Protein AF-A0A5C4TJR4-F1 (afdb_monomer)

Radius of gyration: 16.19 Å; Cα contacts (8 Å, |Δi|>4): 76; chains: 1; bounding box: 40×25×44 Å

Solvent-accessible surface area (backbone atoms only — not comparable to full-atom values): 6318 Å² total; per-residue (Å²): 118,83,61,56,63,55,31,52,53,47,21,70,76,40,45,86,40,43,66,38,39,52,50,33,51,51,55,48,50,57,47,54,50,51,52,47,53,52,53,49,54,51,42,55,49,30,60,73,74,63,41,63,64,65,31,50,54,56,66,65,32,66,67,59,50,40,68,74,32,72,64,40,59,51,49,52,52,52,41,54,55,39,19,75,78,43,20,56,44,41,61,52,50,50,52,51,49,49,52,52,47,61,72,68,49,54,95,57,74,86,57,88,72,133

Sequence (114 aa):
MSLIPVAAAWVGRYITYPGPEIFYLLVFIAWSLAYFYLSYAIVNQLKQDGDLKAYQKITGMFIYRFIRSYWFILSVIVTLIGIYIYPPIGLALGLIELIVNGIKTNADSDNLQK

Organism: Fructilactobacillus sanfranciscensis (NCBI:txid1625)

Mean predicted aligned error: 5.97 Å

Structure (mmCIF, N/CA/C/O backbone):
data_AF-A0A5C4TJR4-F1
#
_entry.id   AF-A0A5C4TJR4-F1
#
loop_
_atom_site.group_PDB
_atom_site.id
_atom_site.type_symbol
_atom_site.label_atom_id
_atom_site.label_alt_id
_atom_site.label_comp_id
_atom_site.label_asym_id
_atom_site.label_entity_id
_atom_site.label_seq_id
_atom_site.pdbx_PDB_ins_code
_atom_site.Cartn_x
_atom_site.Cartn_y
_atom_site.Cartn_z
_atom_site.occupancy
_atom_site.B_iso_or_equiv
_atom_site.auth_seq_id
_atom_site.auth_comp_id
_atom_site.auth_asym_id
_atom_site.auth_atom_id
_atom_site.pdbx_PDB_model_num
ATOM 1 N N . MET A 1 1 ? -1.002 -11.875 3.084 1.00 62.88 1 MET A N 1
ATOM 2 C CA . MET A 1 1 ? 0.385 -11.737 3.581 1.00 62.88 1 MET A CA 1
ATOM 3 C C . MET A 1 1 ? 1.402 -12.553 2.783 1.00 62.88 1 MET A C 1
ATOM 5 O O . MET A 1 1 ? 2.477 -12.032 2.537 1.00 62.88 1 MET A O 1
ATOM 9 N N . SER A 1 2 ? 1.100 -13.776 2.324 1.00 81.19 2 SER A N 1
ATOM 10 C CA . SER A 1 2 ? 2.075 -14.651 1.634 1.00 81.19 2 SER A CA 1
ATOM 11 C C . SER A 1 2 ? 2.635 -14.126 0.300 1.00 81.19 2 SER A C 1
ATOM 13 O O . SER A 1 2 ? 3.732 -14.514 -0.081 1.00 81.19 2 SER A O 1
ATOM 15 N N . LEU A 1 3 ? 1.917 -13.242 -0.405 1.00 86.25 3 LEU A N 1
ATOM 16 C CA . LEU A 1 3 ? 2.348 -12.692 -1.701 1.00 86.25 3 LEU 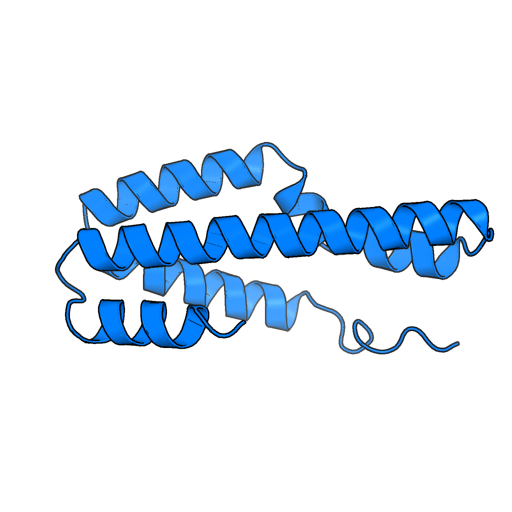A CA 1
ATOM 17 C C . LEU A 1 3 ? 3.304 -11.495 -1.592 1.00 86.25 3 LEU A C 1
ATOM 19 O O . LEU A 1 3 ? 4.022 -11.211 -2.547 1.00 86.25 3 LEU A O 1
ATOM 23 N N . ILE A 1 4 ? 3.348 -10.814 -0.442 1.00 85.06 4 ILE A N 1
ATOM 24 C CA . ILE A 1 4 ? 4.202 -9.630 -0.249 1.00 85.06 4 ILE A CA 1
ATOM 25 C C . ILE A 1 4 ? 5.695 -10.000 -0.359 1.00 85.06 4 ILE A C 1
ATOM 27 O O . ILE A 1 4 ? 6.395 -9.341 -1.127 1.00 85.06 4 ILE A O 1
ATOM 31 N N . PRO A 1 5 ? 6.198 -11.075 0.292 1.00 88.00 5 PRO A N 1
ATOM 32 C CA . PRO A 1 5 ? 7.596 -11.489 0.147 1.00 88.00 5 PRO A CA 1
ATOM 33 C C . PRO A 1 5 ? 7.968 -11.890 -1.284 1.00 88.00 5 PRO A C 1
ATOM 35 O O . PRO A 1 5 ? 9.067 -11.590 -1.738 1.00 88.00 5 PRO A O 1
ATOM 38 N N . VAL A 1 6 ? 7.049 -12.538 -2.009 1.00 90.69 6 VAL A N 1
ATOM 39 C CA . VAL A 1 6 ? 7.266 -12.949 -3.406 1.00 90.69 6 VAL A CA 1
ATOM 40 C C . VAL A 1 6 ? 7.402 -11.724 -4.307 1.00 90.69 6 VAL A C 1
ATOM 42 O O . VAL A 1 6 ? 8.346 -11.637 -5.090 1.00 90.69 6 VAL A O 1
ATOM 45 N N . ALA A 1 7 ? 6.494 -10.756 -4.166 1.00 90.44 7 ALA A N 1
ATOM 46 C CA . ALA A 1 7 ? 6.545 -9.514 -4.924 1.00 90.44 7 ALA A CA 1
ATOM 47 C C . ALA A 1 7 ? 7.813 -8.707 -4.599 1.00 90.44 7 ALA A C 1
ATOM 49 O O . ALA A 1 7 ? 8.516 -8.286 -5.512 1.00 90.44 7 ALA A O 1
ATOM 50 N N . ALA A 1 8 ? 8.161 -8.565 -3.316 1.00 88.50 8 ALA A N 1
ATOM 51 C CA . ALA A 1 8 ? 9.365 -7.852 -2.88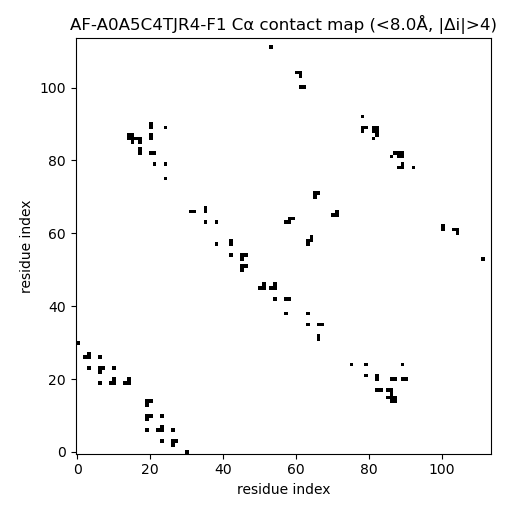8 1.00 88.50 8 ALA A CA 1
ATOM 52 C C . ALA A 1 8 ? 10.654 -8.502 -3.423 1.00 88.50 8 ALA A C 1
ATOM 54 O O . ALA A 1 8 ? 11.532 -7.807 -3.937 1.00 88.50 8 ALA A O 1
ATOM 55 N N . ALA A 1 9 ? 10.756 -9.835 -3.365 1.00 91.06 9 ALA A N 1
ATOM 56 C CA . ALA A 1 9 ? 11.893 -10.566 -3.920 1.00 91.06 9 ALA A CA 1
ATOM 57 C C . ALA A 1 9 ? 11.999 -10.391 -5.442 1.00 91.06 9 ALA A C 1
ATOM 59 O O . ALA A 1 9 ? 13.102 -10.263 -5.981 1.00 91.06 9 ALA A O 1
ATOM 60 N N . TRP A 1 10 ? 10.860 -10.356 -6.139 1.00 93.12 10 TRP A N 1
ATOM 61 C CA . TRP A 1 10 ? 10.840 -10.157 -7.582 1.00 93.12 10 TRP A CA 1
ATOM 62 C C . TRP A 1 10 ? 11.318 -8.754 -7.974 1.00 93.12 10 TRP A C 1
ATOM 64 O O . TRP A 1 10 ? 12.168 -8.641 -8.861 1.00 93.12 10 TRP A O 1
ATOM 74 N N . VAL A 1 11 ? 10.864 -7.706 -7.274 1.00 92.81 11 VAL A N 1
ATOM 75 C CA . VAL A 1 11 ? 11.368 -6.340 -7.500 1.00 92.81 11 VAL A CA 1
ATOM 76 C C . VAL A 1 11 ? 12.855 -6.240 -7.182 1.00 92.81 11 VAL A C 1
ATOM 78 O O . VAL A 1 11 ? 13.615 -5.727 -7.998 1.00 92.81 11 VAL A O 1
ATOM 81 N N . GLY A 1 12 ? 13.301 -6.7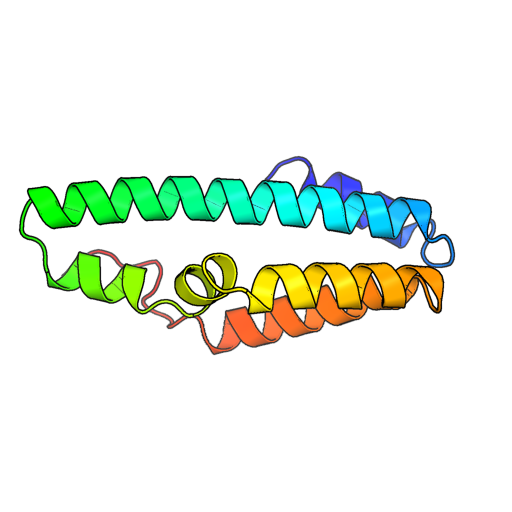90 -6.049 1.00 88.88 12 GLY A N 1
ATOM 82 C CA . GLY A 1 12 ? 14.712 -6.747 -5.656 1.00 88.88 12 GLY A CA 1
ATOM 83 C C . GLY A 1 12 ? 15.651 -7.376 -6.691 1.00 88.88 12 GLY A C 1
ATOM 84 O O . GLY A 1 12 ? 16.766 -6.896 -6.887 1.00 88.88 12 GLY A O 1
ATOM 85 N N . ARG A 1 13 ? 15.192 -8.412 -7.407 1.00 92.00 13 ARG A N 1
ATOM 86 C CA . ARG A 1 13 ? 15.963 -9.057 -8.482 1.00 92.00 13 ARG A CA 1
ATOM 87 C C . ARG A 1 13 ? 15.999 -8.244 -9.783 1.00 92.00 13 ARG A C 1
ATOM 89 O O . ARG A 1 13 ? 16.954 -8.377 -10.543 1.00 92.00 13 ARG A O 1
ATOM 96 N N . TYR A 1 14 ? 14.980 -7.430 -10.051 1.00 92.62 14 TYR A N 1
ATOM 97 C CA . TYR A 1 14 ? 14.793 -6.719 -11.321 1.00 92.62 14 TYR A CA 1
ATOM 98 C C . TYR A 1 14 ? 14.414 -5.248 -11.098 1.00 92.62 14 TYR A C 1
ATOM 100 O O . TYR A 1 14 ? 13.462 -4.743 -11.688 1.00 92.62 14 TYR A O 1
ATOM 108 N N . ILE A 1 15 ? 15.183 -4.554 -10.259 1.00 88.06 15 ILE A N 1
ATOM 109 C CA . ILE A 1 15 ? 14.853 -3.212 -9.753 1.00 88.06 15 ILE A CA 1
ATOM 110 C C . ILE A 1 15 ? 14.764 -2.129 -10.841 1.00 88.06 15 ILE A C 1
ATOM 112 O O . ILE A 1 15 ? 14.115 -1.107 -10.661 1.00 88.06 15 ILE A O 1
ATOM 116 N N . THR A 1 16 ? 15.416 -2.341 -11.985 1.00 90.00 16 THR A N 1
ATOM 117 C CA . THR A 1 16 ? 15.410 -1.411 -13.124 1.00 90.00 16 THR A CA 1
ATOM 118 C C . THR A 1 16 ? 14.267 -1.663 -14.105 1.00 90.00 16 THR A C 1
ATOM 120 O O . THR A 1 16 ? 14.139 -0.925 -15.080 1.00 90.00 16 THR A O 1
ATOM 123 N N . TYR A 1 17 ? 13.442 -2.689 -13.880 1.00 92.12 17 TYR A N 1
ATOM 124 C CA . TYR A 1 17 ? 12.315 -3.019 -14.745 1.00 92.12 17 TYR A CA 1
ATOM 125 C C . TYR A 1 17 ? 10.997 -2.581 -14.094 1.00 92.12 17 TYR A C 1
ATOM 127 O O . TYR A 1 17 ? 10.762 -2.883 -12.925 1.00 92.12 17 TYR A O 1
ATOM 135 N N . PRO A 1 18 ? 10.086 -1.939 -14.844 1.00 91.62 18 PRO A N 1
ATOM 136 C CA . PRO A 1 18 ? 8.817 -1.469 -14.290 1.00 91.62 18 PRO A CA 1
ATOM 137 C C . PRO A 1 18 ? 7.834 -2.611 -13.992 1.00 91.62 18 PRO A C 1
ATOM 139 O O . PRO A 1 18 ? 7.001 -2.487 -13.105 1.00 91.62 18 PRO A O 1
ATOM 142 N N . GLY A 1 19 ? 7.914 -3.740 -14.705 1.00 92.62 19 GLY A N 1
ATOM 143 C CA . GLY A 1 19 ? 6.980 -4.864 -14.539 1.00 92.62 19 GLY A CA 1
ATOM 144 C C . GLY A 1 19 ? 6.895 -5.407 -13.100 1.00 92.62 19 GLY A C 1
ATOM 145 O O . GLY A 1 19 ? 5.797 -5.454 -12.545 1.00 92.62 19 GLY A O 1
ATOM 146 N N . PRO A 1 20 ? 8.026 -5.783 -12.475 1.00 93.62 20 PRO A N 1
ATOM 147 C CA . PRO A 1 20 ? 8.067 -6.205 -11.075 1.00 93.62 20 PRO A CA 1
ATOM 148 C C . PRO A 1 20 ? 7.494 -5.163 -10.104 1.00 93.62 20 PRO A C 1
ATOM 150 O O . PRO A 1 20 ? 6.727 -5.515 -9.211 1.00 93.62 20 PRO A O 1
ATOM 153 N N . GLU A 1 21 ? 7.837 -3.885 -10.285 1.00 93.00 21 GLU A N 1
ATOM 154 C CA . GLU A 1 21 ? 7.353 -2.764 -9.462 1.00 93.00 21 GLU A CA 1
ATOM 155 C C . GLU A 1 21 ? 5.829 -2.596 -9.570 1.00 93.00 21 GLU A C 1
ATOM 157 O O . GLU A 1 21 ? 5.133 -2.478 -8.561 1.00 93.00 21 GLU A O 1
ATOM 162 N N . ILE A 1 22 ? 5.284 -2.669 -10.789 1.00 94.00 22 ILE A N 1
ATOM 163 C CA . ILE A 1 22 ? 3.835 -2.637 -11.031 1.00 94.00 22 ILE A CA 1
ATOM 164 C C . ILE A 1 22 ? 3.157 -3.831 -10.353 1.00 94.00 22 ILE A C 1
ATOM 166 O O . ILE A 1 22 ? 2.112 -3.670 -9.724 1.00 94.00 22 ILE A O 1
ATOM 170 N N . PHE A 1 23 ? 3.745 -5.028 -10.436 1.00 93.75 23 PHE A N 1
ATOM 171 C CA . PHE A 1 23 ? 3.209 -6.200 -9.745 1.00 93.75 23 PHE A CA 1
ATOM 172 C C . PHE A 1 23 ? 3.203 -6.016 -8.222 1.00 93.75 23 PHE A C 1
ATOM 174 O O . PHE A 1 23 ? 2.210 -6.337 -7.568 1.00 93.75 23 PHE A O 1
ATOM 181 N N . TYR A 1 24 ? 4.271 -5.452 -7.656 1.00 92.25 24 TYR A N 1
ATOM 182 C CA . TYR A 1 24 ? 4.324 -5.111 -6.237 1.00 92.25 24 TYR A CA 1
ATOM 183 C C . TYR A 1 24 ? 3.238 -4.101 -5.850 1.00 92.25 24 TYR A C 1
ATOM 185 O O . TYR A 1 24 ? 2.529 -4.319 -4.865 1.00 92.25 24 TYR A O 1
ATOM 193 N N . LEU A 1 25 ? 3.028 -3.060 -6.662 1.00 92.56 25 LEU A N 1
ATOM 194 C CA . LEU A 1 25 ? 1.948 -2.092 -6.469 1.00 92.56 25 LEU A CA 1
ATOM 195 C C . LEU A 1 25 ? 0.562 -2.759 -6.511 1.00 92.56 25 LEU A C 1
ATOM 197 O O . LEU A 1 25 ? -0.291 -2.447 -5.684 1.00 92.56 25 LEU A O 1
ATOM 201 N N . LEU A 1 26 ? 0.331 -3.717 -7.414 1.00 94.12 26 LEU A N 1
ATOM 202 C CA . LEU A 1 26 ? -0.926 -4.475 -7.469 1.00 94.12 26 LEU A CA 1
ATOM 203 C C . LEU A 1 26 ? -1.155 -5.314 -6.207 1.00 94.12 26 LEU A C 1
ATOM 205 O O . LEU A 1 26 ? -2.258 -5.307 -5.654 1.00 94.12 26 LEU A O 1
ATOM 209 N N . VAL A 1 27 ? -0.121 -6.013 -5.730 1.00 93.31 27 VAL A N 1
ATOM 210 C CA . VAL A 1 27 ? -0.189 -6.783 -4.477 1.00 93.31 27 VAL A CA 1
ATOM 211 C C . VAL A 1 27 ? -0.476 -5.858 -3.296 1.00 93.31 27 VAL A C 1
ATOM 213 O O . VAL A 1 27 ? -1.310 -6.192 -2.452 1.00 93.31 27 VAL A O 1
ATOM 216 N N . PHE A 1 28 ? 0.161 -4.687 -3.260 1.00 89.25 28 PHE A N 1
ATOM 217 C CA . PHE A 1 28 ? -0.091 -3.664 -2.253 1.00 89.25 28 PHE A CA 1
ATOM 218 C C . PHE A 1 28 ? -1.550 -3.188 -2.277 1.00 89.25 28 PHE A C 1
ATOM 220 O O . PHE A 1 28 ? -2.214 -3.256 -1.247 1.00 89.25 28 PHE A O 1
ATOM 227 N N . ILE A 1 29 ? -2.092 -2.812 -3.442 1.00 92.31 29 ILE A N 1
ATOM 228 C CA . ILE A 1 29 ? -3.492 -2.367 -3.582 1.00 92.31 29 ILE A CA 1
ATOM 229 C C . ILE A 1 29 ? -4.465 -3.448 -3.106 1.00 92.31 29 ILE A C 1
ATOM 231 O O . ILE A 1 29 ? -5.375 -3.164 -2.324 1.00 92.31 29 ILE A O 1
ATOM 235 N N . ALA A 1 30 ? -4.272 -4.694 -3.549 1.00 93.81 30 ALA A N 1
ATOM 236 C CA . ALA A 1 30 ? -5.113 -5.814 -3.132 1.00 93.81 30 ALA A CA 1
ATOM 237 C C . ALA A 1 30 ? -5.090 -5.991 -1.606 1.00 93.81 30 ALA A C 1
ATOM 239 O O . ALA A 1 30 ? -6.121 -6.258 -0.985 1.00 93.81 30 ALA A O 1
ATOM 240 N N . TRP A 1 31 ? -3.923 -5.794 -0.994 1.00 90.94 31 TRP A N 1
ATOM 241 C CA . TRP A 1 31 ? -3.763 -5.879 0.447 1.00 90.94 31 TRP A CA 1
ATOM 242 C C . TRP A 1 31 ? -4.413 -4.702 1.191 1.00 90.94 31 TRP A C 1
ATOM 244 O O . TRP A 1 31 ? -5.136 -4.938 2.160 1.00 90.94 31 TRP A O 1
ATOM 254 N N . SER A 1 32 ? -4.255 -3.462 0.717 1.00 90.19 32 SER A N 1
ATOM 255 C CA . SER A 1 32 ? -4.922 -2.280 1.285 1.00 90.19 32 SER A CA 1
ATOM 256 C C . SER A 1 32 ? -6.445 -2.414 1.244 1.00 90.19 32 SER A C 1
ATOM 258 O O . SER A 1 32 ? -7.123 -2.095 2.220 1.00 90.19 32 SER A O 1
ATOM 260 N N . LEU A 1 33 ? -6.991 -2.940 0.144 1.00 92.50 33 LEU A N 1
ATOM 261 C CA . LEU A 1 33 ? -8.423 -3.213 0.021 1.00 92.50 33 LEU A CA 1
ATOM 262 C C . LEU A 1 33 ? -8.881 -4.292 1.004 1.00 92.50 33 LEU A C 1
ATOM 264 O O . LEU A 1 33 ? -9.886 -4.104 1.688 1.00 92.50 33 LEU A O 1
ATOM 268 N N . ALA A 1 34 ? -8.141 -5.397 1.119 1.00 92.19 34 ALA A N 1
ATOM 269 C CA . ALA A 1 34 ? -8.456 -6.451 2.079 1.00 92.19 34 ALA A CA 1
ATOM 270 C C . ALA A 1 34 ? -8.440 -5.931 3.527 1.00 92.19 34 ALA A C 1
ATOM 272 O O . ALA A 1 34 ? -9.364 -6.211 4.292 1.00 92.19 34 ALA A O 1
ATOM 273 N N . TYR A 1 35 ? -7.432 -5.127 3.882 1.00 89.25 35 TYR A N 1
ATOM 274 C CA . TYR A 1 35 ? -7.357 -4.457 5.179 1.00 89.25 35 TYR A CA 1
ATOM 275 C C . TYR A 1 35 ? -8.568 -3.544 5.405 1.00 89.25 35 TYR A C 1
ATOM 277 O O . TYR A 1 35 ? -9.215 -3.627 6.446 1.00 89.25 35 TYR A O 1
ATOM 285 N N . PHE A 1 36 ? -8.934 -2.731 4.412 1.00 91.19 36 PHE A N 1
ATOM 286 C CA . PHE A 1 36 ? -10.094 -1.850 4.504 1.00 91.19 36 PHE A CA 1
ATOM 287 C C . PHE A 1 36 ? -11.400 -2.616 4.732 1.00 91.19 36 PHE A C 1
ATOM 289 O O . PHE A 1 36 ? -12.161 -2.243 5.623 1.00 91.19 36 PHE A O 1
ATOM 296 N N . TYR A 1 37 ? -11.652 -3.694 3.983 1.00 93.25 37 TYR A N 1
ATOM 297 C CA . TYR A 1 37 ? -12.851 -4.515 4.172 1.00 93.25 37 TYR A CA 1
ATOM 298 C C . TYR A 1 37 ? -12.910 -5.133 5.569 1.00 93.25 37 TYR A C 1
ATOM 300 O O . TYR A 1 37 ? -13.966 -5.109 6.204 1.00 93.25 37 TYR A O 1
ATOM 308 N N . LEU A 1 38 ? -11.778 -5.632 6.069 1.00 91.62 38 LEU A N 1
ATOM 309 C CA . LEU A 1 38 ? -11.689 -6.178 7.418 1.00 91.62 38 LEU A CA 1
ATOM 310 C C . LEU A 1 38 ? -11.972 -5.102 8.476 1.00 91.62 38 LEU A C 1
ATOM 312 O O . LEU A 1 38 ? -12.835 -5.292 9.333 1.00 91.62 38 LEU A O 1
ATOM 316 N N . SER A 1 39 ? -11.299 -3.952 8.398 1.00 90.06 39 SER A N 1
ATOM 317 C CA . SER A 1 39 ? -11.520 -2.842 9.330 1.00 90.06 39 SER A CA 1
ATOM 318 C C . SER A 1 39 ? -12.951 -2.318 9.264 1.00 90.06 39 SER A C 1
ATOM 320 O O . SER A 1 39 ? -13.536 -2.017 10.299 1.00 90.06 39 SER A O 1
ATOM 322 N N . TYR A 1 40 ? -13.540 -2.237 8.071 1.00 91.38 40 TYR A N 1
ATOM 323 C CA . TYR A 1 40 ? -14.923 -1.810 7.888 1.00 91.38 40 TYR A CA 1
ATOM 324 C C . TYR A 1 40 ? -15.909 -2.771 8.564 1.00 91.38 40 TYR A C 1
ATOM 326 O O . TYR A 1 40 ? -16.810 -2.318 9.271 1.00 91.38 40 TYR A O 1
ATOM 334 N N . ALA A 1 41 ? -15.713 -4.085 8.406 1.00 92.12 41 ALA A N 1
ATOM 335 C CA . ALA A 1 41 ? -16.534 -5.096 9.071 1.00 92.12 41 ALA A CA 1
ATOM 336 C C . ALA A 1 41 ? -16.446 -4.982 10.603 1.00 92.12 41 ALA A C 1
ATOM 338 O O . ALA A 1 41 ? -17.478 -4.953 11.273 1.00 92.12 41 ALA A O 1
ATOM 339 N N . ILE A 1 42 ? -15.233 -4.824 11.147 1.00 89.50 42 ILE A N 1
ATOM 340 C CA . ILE A 1 42 ? -15.009 -4.642 12.591 1.00 89.50 42 ILE A CA 1
ATOM 341 C C . ILE A 1 42 ? -15.682 -3.356 13.089 1.00 89.50 42 ILE A C 1
ATOM 343 O O . ILE A 1 42 ? -16.403 -3.376 14.082 1.00 89.50 42 ILE A O 1
ATOM 347 N N . VAL A 1 43 ? -15.495 -2.234 12.389 1.00 90.88 43 VAL A N 1
ATOM 348 C CA . VAL A 1 43 ? -16.095 -0.938 12.748 1.00 90.88 43 VAL A CA 1
ATOM 349 C C . VAL A 1 43 ? -17.622 -1.008 12.751 1.00 90.88 43 VAL A C 1
ATOM 351 O O . VAL A 1 43 ? -18.259 -0.435 13.636 1.00 90.88 43 VAL A O 1
ATOM 354 N N . ASN A 1 44 ? -18.217 -1.704 11.779 1.00 90.88 44 ASN A N 1
ATOM 355 C CA . ASN A 1 44 ? -19.665 -1.870 11.711 1.00 90.88 44 ASN A CA 1
ATOM 356 C C . ASN A 1 44 ? -20.196 -2.717 12.878 1.00 90.88 44 ASN A C 1
ATOM 358 O O . ASN A 1 44 ? -21.213 -2.352 13.464 1.00 90.88 44 ASN A O 1
ATOM 362 N N . GLN A 1 45 ? -19.481 -3.781 13.256 1.00 90.25 45 GLN A N 1
ATOM 363 C CA . GLN A 1 45 ? -19.819 -4.608 14.417 1.00 90.25 45 GLN A CA 1
ATOM 364 C C . GLN A 1 45 ? -19.712 -3.815 15.729 1.00 90.25 45 GLN A C 1
ATOM 366 O O . GLN A 1 45 ? -20.672 -3.750 16.488 1.00 90.25 45 GLN A O 1
ATOM 371 N N . LEU A 1 46 ? -18.601 -3.104 15.950 1.00 89.25 46 LEU A N 1
ATOM 372 C CA . LEU A 1 46 ? -18.394 -2.283 17.153 1.00 89.25 46 LEU A CA 1
ATOM 373 C C . LEU A 1 46 ? -19.461 -1.195 17.318 1.00 89.25 46 LEU A C 1
ATOM 375 O O . LEU A 1 46 ? -19.857 -0.864 18.435 1.00 89.25 46 LEU A O 1
ATOM 379 N N . LYS A 1 47 ? -19.950 -0.640 16.203 1.00 86.81 47 LYS A N 1
ATOM 380 C CA . LYS A 1 47 ? -21.053 0.324 16.216 1.00 86.81 47 LYS A CA 1
ATOM 381 C C . LYS A 1 47 ? -22.371 -0.316 16.666 1.00 86.81 47 LYS A C 1
ATOM 383 O O . LYS A 1 47 ? -23.143 0.354 17.348 1.00 86.81 47 LYS A O 1
ATOM 388 N N . GLN A 1 48 ? -22.634 -1.566 16.283 1.00 88.19 48 GLN A N 1
ATOM 389 C CA . GLN A 1 48 ? -23.820 -2.313 16.722 1.00 88.19 48 GLN A CA 1
ATOM 390 C C . GLN A 1 48 ? -23.729 -2.694 18.203 1.00 88.19 48 GLN A C 1
ATOM 392 O O . GLN A 1 48 ? -24.716 -2.561 18.921 1.00 88.19 48 GLN A O 1
ATOM 397 N N . ASP A 1 49 ? -22.536 -3.069 18.665 1.00 88.19 49 ASP A N 1
ATOM 398 C CA . ASP A 1 49 ? -22.277 -3.457 20.057 1.00 88.19 49 ASP A CA 1
ATOM 399 C C . ASP A 1 49 ? -22.201 -2.248 21.017 1.00 88.19 49 ASP A C 1
ATOM 401 O O . ASP A 1 49 ? -22.138 -2.410 22.235 1.00 88.19 49 ASP A O 1
ATOM 405 N N . GLY A 1 50 ? -22.222 -1.018 20.487 1.00 85.94 50 GLY A N 1
ATOM 406 C CA . GLY A 1 50 ? -22.196 0.221 21.270 1.00 85.94 50 GLY A CA 1
ATOM 407 C C . GLY A 1 50 ? -20.821 0.596 21.836 1.00 85.94 50 GLY A C 1
ATOM 408 O O . GLY A 1 50 ? -20.727 1.538 22.628 1.00 85.94 50 GLY A O 1
ATOM 409 N N . ASP A 1 51 ? -19.743 -0.081 21.425 1.00 83.12 51 ASP A N 1
ATOM 410 C CA . ASP A 1 51 ? -18.380 0.229 21.868 1.00 83.12 51 ASP A CA 1
ATOM 411 C C . ASP A 1 51 ? -17.802 1.430 21.099 1.00 83.12 51 ASP A C 1
ATOM 413 O O . ASP A 1 51 ? -17.042 1.322 20.128 1.00 83.12 51 ASP A O 1
ATOM 417 N N . LEU A 1 52 ? -18.177 2.622 21.568 1.00 82.25 52 LEU A N 1
ATOM 418 C CA . LEU A 1 52 ? -17.759 3.896 20.986 1.00 82.25 52 LEU A CA 1
ATOM 419 C C . LEU A 1 52 ? -16.243 4.133 21.071 1.00 82.25 52 LEU A C 1
ATOM 421 O O . LEU A 1 52 ? -15.706 4.856 20.228 1.00 82.25 52 LEU A O 1
ATOM 425 N N . LYS A 1 53 ? -15.540 3.539 22.047 1.00 82.94 53 LYS A N 1
ATOM 426 C CA . LYS A 1 53 ? -14.092 3.741 22.218 1.00 82.94 53 LYS A CA 1
ATOM 427 C C . LYS A 1 53 ? -13.313 2.986 21.148 1.00 82.94 53 LYS A C 1
ATOM 429 O O . LYS A 1 53 ? -12.503 3.592 20.442 1.00 82.94 53 LYS A O 1
ATOM 434 N N . ALA A 1 54 ? -13.588 1.693 20.987 1.00 80.75 54 ALA A N 1
ATOM 435 C CA . ALA A 1 54 ? -12.941 0.880 19.960 1.00 80.75 54 ALA A CA 1
ATOM 436 C C . ALA A 1 54 ? -13.312 1.368 18.546 1.00 80.75 54 ALA A C 1
ATOM 438 O O . ALA A 1 54 ? -12.447 1.460 17.669 1.00 80.75 54 ALA A O 1
ATOM 439 N N . TYR A 1 55 ? -14.566 1.792 18.345 1.00 84.94 55 TYR A N 1
ATOM 440 C CA . TYR A 1 55 ? -15.016 2.424 17.102 1.00 84.94 55 TYR A CA 1
ATOM 441 C C . TYR A 1 55 ? -14.193 3.675 16.746 1.00 84.94 55 TYR A C 1
ATOM 443 O O . TYR A 1 55 ? -13.687 3.796 15.624 1.00 84.94 55 TYR A O 1
ATOM 451 N N . GLN A 1 56 ? -14.029 4.611 17.690 1.00 84.62 56 GLN A N 1
ATOM 452 C CA . GLN A 1 56 ? -13.248 5.836 17.471 1.00 84.62 56 GLN A CA 1
ATOM 453 C C . GLN A 1 56 ? -11.762 5.539 17.249 1.00 84.62 56 GLN A C 1
ATOM 455 O O . GLN A 1 56 ? -11.128 6.203 16.430 1.00 84.62 56 GLN A O 1
ATOM 460 N N . LYS A 1 57 ? -11.219 4.512 17.915 1.00 84.75 57 LYS A N 1
ATOM 461 C CA . LYS A 1 57 ? -9.825 4.086 17.744 1.00 84.75 57 LYS A CA 1
ATOM 462 C C . LYS A 1 57 ? -9.543 3.655 16.303 1.00 84.75 57 LYS A C 1
ATOM 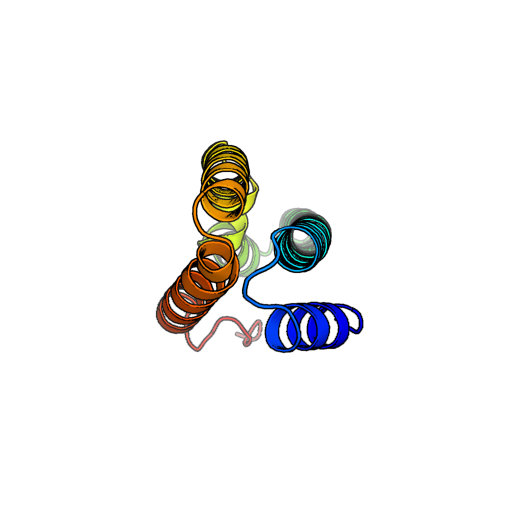464 O O . LYS A 1 57 ? -8.636 4.207 15.686 1.00 84.75 57 LYS A O 1
ATOM 469 N N . ILE A 1 58 ? -10.343 2.745 15.738 1.00 83.50 58 ILE A N 1
ATOM 470 C CA . ILE A 1 58 ? -10.126 2.240 14.367 1.00 83.50 58 ILE A CA 1
ATOM 471 C C . ILE A 1 58 ? -10.434 3.321 13.328 1.00 83.50 58 ILE A C 1
ATOM 473 O O . ILE A 1 58 ? -9.648 3.551 12.410 1.00 83.50 58 ILE A O 1
ATOM 477 N N . THR A 1 59 ? -11.549 4.040 13.481 1.00 86.06 59 THR A N 1
ATOM 478 C CA . THR A 1 59 ? -11.925 5.097 12.525 1.00 86.06 59 THR A CA 1
ATOM 479 C 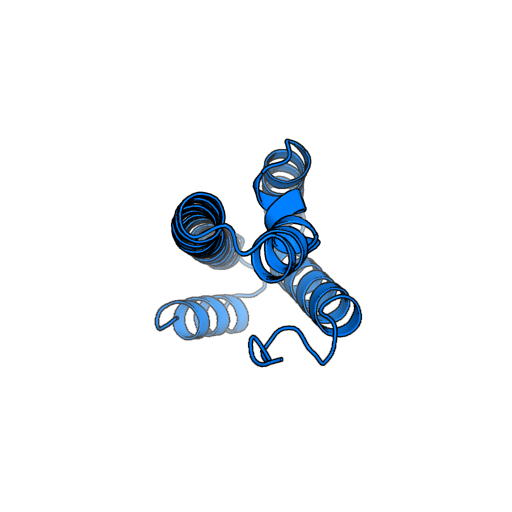C . THR A 1 59 ? -10.985 6.305 12.557 1.00 86.06 59 THR A C 1
ATOM 481 O O . THR A 1 59 ? -10.866 7.016 11.555 1.00 86.06 59 THR A O 1
ATOM 484 N N . GLY A 1 60 ? -10.291 6.522 13.676 1.00 84.31 60 GLY A N 1
ATOM 485 C CA . GLY A 1 60 ? -9.256 7.537 13.841 1.00 84.31 60 GLY A CA 1
ATOM 486 C C . GLY A 1 60 ? -7.905 7.165 13.224 1.00 84.31 60 GLY A C 1
ATOM 487 O O . GLY A 1 60 ? -7.090 8.063 13.005 1.00 84.31 60 GLY A O 1
ATOM 488 N N . MET A 1 61 ? -7.665 5.886 12.904 1.00 84.62 61 MET A N 1
ATOM 489 C CA . MET A 1 61 ? -6.396 5.446 12.322 1.00 84.62 61 MET A CA 1
ATOM 490 C C . MET A 1 61 ? -6.141 6.128 10.978 1.00 84.62 61 MET A C 1
ATOM 492 O O . MET A 1 61 ? -7.002 6.165 10.093 1.00 84.62 61 MET A O 1
ATOM 496 N N . PHE A 1 62 ? -4.917 6.637 10.813 1.00 83.31 62 PHE A N 1
ATOM 497 C CA . PHE A 1 62 ? -4.495 7.320 9.593 1.00 83.31 62 PHE A CA 1
ATOM 498 C C . PHE A 1 62 ? -4.712 6.444 8.355 1.00 83.31 62 PHE A C 1
ATOM 500 O O . PHE A 1 62 ? -5.330 6.898 7.396 1.00 83.31 62 PHE A O 1
ATOM 507 N N . ILE A 1 63 ? -4.289 5.177 8.413 1.00 84.56 63 ILE A N 1
ATOM 508 C CA . ILE A 1 63 ? -4.383 4.239 7.290 1.00 84.56 63 ILE A CA 1
ATOM 509 C C . ILE A 1 63 ? -5.837 3.964 6.874 1.00 84.56 63 ILE A C 1
ATOM 511 O O . ILE A 1 63 ? -6.158 4.012 5.688 1.00 84.56 63 ILE A O 1
ATOM 515 N N . TYR A 1 64 ? -6.748 3.788 7.837 1.00 87.50 64 TYR A N 1
ATOM 516 C CA . TYR A 1 64 ? -8.172 3.564 7.566 1.00 87.50 64 TYR A CA 1
ATOM 517 C C . TYR A 1 64 ? -8.810 4.768 6.860 1.00 87.50 64 TYR A C 1
ATOM 519 O O . TYR A 1 64 ? -9.550 4.622 5.885 1.00 87.50 64 TYR A O 1
ATOM 527 N N . ARG A 1 65 ? -8.484 5.983 7.318 1.00 88.44 65 ARG A N 1
ATOM 528 C CA . ARG A 1 65 ? -8.956 7.229 6.694 1.00 88.44 65 ARG A CA 1
ATOM 529 C C . ARG A 1 65 ? -8.324 7.470 5.327 1.00 88.44 65 ARG A C 1
ATOM 531 O O . ARG A 1 65 ? -9.004 7.976 4.438 1.00 88.44 65 ARG A O 1
ATOM 538 N N . PHE A 1 66 ? -7.047 7.130 5.172 1.00 88.00 66 PHE A N 1
ATOM 539 C CA . PHE A 1 66 ? -6.297 7.307 3.936 1.00 88.00 66 PHE A CA 1
ATOM 540 C C . PHE A 1 66 ? -6.856 6.430 2.817 1.00 88.00 66 PHE A C 1
ATOM 542 O O . PHE A 1 66 ? -7.220 6.971 1.776 1.00 88.00 66 PHE A O 1
ATOM 549 N N . ILE A 1 67 ? -7.037 5.125 3.063 1.00 89.31 67 ILE A N 1
ATOM 550 C CA . ILE A 1 67 ? -7.570 4.180 2.063 1.00 89.31 67 ILE A CA 1
ATOM 551 C C . ILE A 1 67 ? -8.978 4.584 1.597 1.00 89.31 67 ILE A C 1
ATOM 553 O O . ILE A 1 67 ? -9.321 4.425 0.429 1.00 89.31 67 ILE A O 1
ATOM 557 N N . ARG A 1 68 ? -9.794 5.161 2.488 1.00 90.38 68 ARG A N 1
ATOM 558 C CA . ARG A 1 68 ? -11.148 5.635 2.158 1.00 90.38 68 ARG A CA 1
ATOM 559 C C . ARG A 1 68 ? -11.168 6.963 1.383 1.00 90.38 68 ARG A C 1
ATOM 561 O O . ARG A 1 68 ? -12.225 7.386 0.920 1.00 90.38 68 ARG A O 1
ATOM 568 N N . SER A 1 69 ? -10.041 7.658 1.286 1.00 90.69 69 SER A N 1
ATOM 569 C CA . SER A 1 69 ? -9.956 8.980 0.674 1.00 90.69 69 SER A CA 1
ATOM 570 C C . SER A 1 69 ? -9.545 8.912 -0.796 1.00 90.69 69 SER A C 1
ATOM 572 O O . SER A 1 69 ? -8.796 8.030 -1.206 1.00 90.69 69 SER A O 1
ATOM 574 N N . TYR A 1 70 ? -9.938 9.918 -1.582 1.00 92.62 70 TYR A N 1
ATOM 575 C CA . TYR A 1 70 ? -9.449 10.100 -2.955 1.00 92.62 70 TYR A CA 1
ATOM 576 C C . TYR A 1 70 ? -7.916 10.222 -3.030 1.00 92.62 70 TYR A C 1
ATOM 578 O O . TYR A 1 70 ? -7.328 9.913 -4.065 1.00 92.62 70 TYR A O 1
ATOM 586 N N . TRP A 1 71 ? -7.263 10.604 -1.924 1.00 90.00 71 TRP A N 1
ATOM 587 C CA . TRP A 1 71 ? -5.803 10.637 -1.807 1.00 90.00 71 TRP A CA 1
ATOM 588 C C . TRP A 1 71 ? -5.140 9.275 -2.036 1.00 90.00 71 TRP A C 1
ATOM 590 O O . TRP A 1 71 ? -4.041 9.253 -2.578 1.00 90.00 71 TRP A O 1
ATOM 600 N N . PHE A 1 72 ? -5.796 8.161 -1.694 1.00 90.88 72 PHE A N 1
ATOM 601 C CA . PHE A 1 72 ? -5.266 6.822 -1.968 1.00 90.88 72 PHE A CA 1
ATOM 602 C C . PHE A 1 72 ? -5.231 6.520 -3.472 1.00 90.88 72 PHE A C 1
ATOM 604 O O . PHE A 1 72 ? -4.238 6.028 -4.000 1.00 90.88 72 PHE A O 1
ATOM 611 N N . ILE A 1 73 ? -6.298 6.867 -4.196 1.00 93.56 73 ILE A N 1
ATOM 612 C CA . ILE A 1 73 ? -6.341 6.692 -5.655 1.00 93.56 73 ILE A CA 1
ATOM 613 C C . ILE A 1 73 ? -5.281 7.582 -6.309 1.00 93.56 73 ILE A C 1
ATOM 615 O O . ILE A 1 73 ? -4.538 7.128 -7.180 1.00 93.56 73 ILE A O 1
ATOM 619 N N . LEU A 1 74 ? -5.168 8.833 -5.853 1.00 93.81 74 LEU A N 1
ATOM 620 C CA . LEU A 1 74 ? -4.147 9.752 -6.342 1.00 93.81 74 LEU A CA 1
ATOM 621 C C . LEU A 1 74 ? -2.733 9.224 -6.073 1.00 93.81 74 LEU A C 1
ATOM 623 O O . LEU A 1 74 ? -1.906 9.263 -6.980 1.00 93.81 74 LEU A O 1
ATOM 627 N N . SER A 1 75 ? -2.452 8.695 -4.877 1.00 91.19 75 SER A N 1
ATOM 628 C CA . SER A 1 75 ? -1.134 8.136 -4.565 1.00 91.19 75 SER A CA 1
ATOM 629 C C . 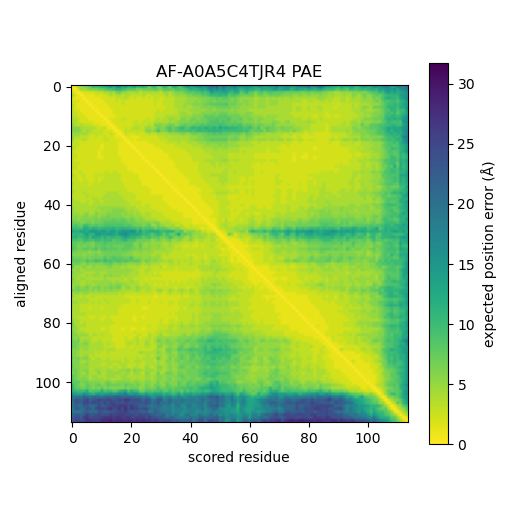SER A 1 75 ? -0.811 6.937 -5.448 1.00 91.19 75 SER A C 1
ATOM 631 O O . SER A 1 75 ? 0.293 6.867 -5.971 1.00 91.19 75 SER A O 1
ATOM 633 N N . VAL A 1 76 ? -1.775 6.044 -5.694 1.00 93.50 76 VAL A N 1
ATOM 634 C CA . VAL A 1 76 ? -1.594 4.905 -6.607 1.00 93.50 76 VAL A CA 1
ATOM 635 C C . VAL A 1 76 ? -1.255 5.375 -8.023 1.00 93.50 76 VAL A C 1
ATOM 637 O O . VAL A 1 76 ? -0.317 4.856 -8.624 1.00 93.50 76 VAL A O 1
ATOM 640 N N . ILE A 1 77 ? -1.974 6.371 -8.550 1.00 95.12 77 ILE A N 1
ATOM 641 C CA . ILE A 1 77 ? -1.718 6.921 -9.890 1.00 95.12 77 ILE A CA 1
ATOM 642 C C . ILE A 1 77 ? -0.328 7.563 -9.956 1.00 95.12 77 ILE A C 1
ATOM 644 O O . ILE A 1 77 ? 0.429 7.294 -10.887 1.00 95.12 77 ILE A O 1
ATOM 648 N N . VAL A 1 78 ? 0.027 8.383 -8.963 1.00 93.94 78 VAL A N 1
ATOM 649 C CA . VAL A 1 78 ? 1.340 9.041 -8.893 1.00 93.94 78 VAL A CA 1
ATOM 650 C C . VAL A 1 78 ? 2.463 8.009 -8.810 1.00 93.94 78 VAL A C 1
ATOM 652 O O . VAL A 1 78 ? 3.445 8.127 -9.540 1.00 93.94 78 VAL A O 1
ATOM 655 N N . THR A 1 79 ? 2.311 6.971 -7.985 1.00 92.81 79 THR A N 1
ATOM 656 C CA . THR A 1 79 ? 3.286 5.880 -7.884 1.00 92.81 79 THR A CA 1
ATOM 657 C C . THR A 1 79 ? 3.400 5.117 -9.199 1.00 92.81 79 THR A C 1
ATOM 659 O O . THR A 1 79 ? 4.513 4.859 -9.644 1.00 92.81 79 THR A O 1
ATOM 662 N N . LEU A 1 80 ? 2.284 4.810 -9.866 1.00 94.75 80 LEU A N 1
ATOM 663 C CA . LEU A 1 80 ? 2.293 4.120 -11.157 1.00 94.75 80 LEU A CA 1
ATOM 664 C C . LEU A 1 80 ? 3.031 4.929 -12.238 1.00 94.75 80 LEU A C 1
ATOM 666 O O . LEU A 1 80 ? 3.852 4.373 -12.968 1.00 94.75 80 LEU A O 1
ATOM 670 N N . ILE A 1 81 ? 2.781 6.241 -12.314 1.00 95.06 81 ILE A N 1
ATOM 671 C CA . ILE A 1 81 ? 3.506 7.151 -13.216 1.00 95.06 81 ILE A CA 1
ATOM 672 C C . ILE A 1 81 ? 4.993 7.185 -12.851 1.00 95.06 81 ILE A C 1
ATOM 674 O O . ILE A 1 81 ? 5.850 7.094 -13.728 1.00 95.06 81 ILE A O 1
ATOM 678 N N . GLY A 1 82 ? 5.301 7.279 -11.557 1.00 93.38 82 GLY A N 1
ATOM 679 C CA . GLY A 1 82 ? 6.668 7.267 -11.053 1.00 93.38 82 GLY A CA 1
ATOM 680 C C . GLY A 1 82 ? 7.431 6.014 -11.478 1.00 93.38 82 GLY A C 1
ATOM 681 O O . GLY A 1 82 ? 8.537 6.138 -11.996 1.00 93.38 82 GLY A O 1
ATOM 682 N N . ILE A 1 83 ? 6.831 4.830 -11.322 1.00 94.19 83 ILE A N 1
ATOM 683 C CA . ILE A 1 83 ? 7.433 3.545 -11.712 1.00 94.19 83 ILE A CA 1
ATOM 684 C C . ILE A 1 83 ? 7.769 3.526 -13.209 1.00 94.19 83 ILE A C 1
ATOM 686 O O . ILE A 1 83 ? 8.792 2.975 -13.608 1.00 94.19 83 ILE A O 1
ATOM 690 N N . TYR A 1 84 ? 6.939 4.141 -14.054 1.00 92.56 84 TYR A N 1
ATOM 691 C CA . TYR A 1 84 ? 7.206 4.198 -15.492 1.00 92.56 84 TYR A CA 1
ATOM 692 C C . TYR A 1 84 ? 8.420 5.078 -15.842 1.00 92.56 84 TYR A C 1
ATOM 694 O O . TYR A 1 84 ? 9.131 4.789 -16.802 1.00 92.56 84 TYR A O 1
ATOM 702 N N . ILE A 1 85 ? 8.671 6.139 -15.068 1.00 93.62 85 ILE A N 1
ATOM 703 C CA . ILE A 1 85 ? 9.795 7.069 -15.280 1.00 93.62 85 ILE A CA 1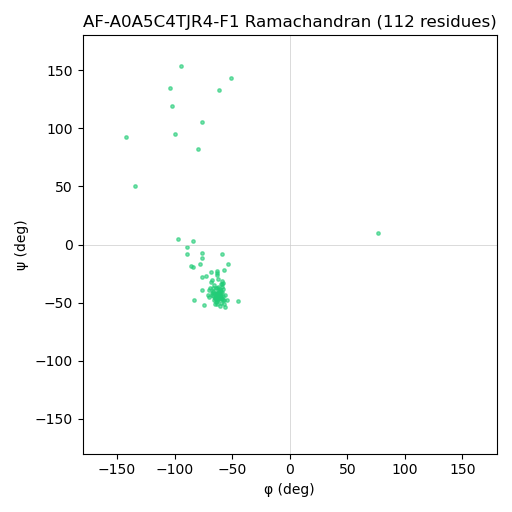
ATOM 704 C C . ILE A 1 85 ? 11.083 6.526 -14.651 1.00 93.62 85 ILE A C 1
ATOM 706 O O . ILE A 1 85 ? 12.143 6.533 -15.273 1.00 93.62 85 ILE A O 1
ATOM 710 N N . TYR A 1 86 ? 10.994 6.075 -13.402 1.00 92.56 86 TYR A N 1
ATOM 711 C CA . TYR A 1 86 ? 12.106 5.565 -12.615 1.00 92.56 86 TYR A CA 1
ATOM 712 C C . TYR A 1 86 ? 11.600 4.389 -11.776 1.00 92.56 86 TYR A C 1
ATOM 714 O O . TYR A 1 86 ? 11.102 4.613 -10.670 1.00 92.56 86 TYR A O 1
ATOM 722 N N . PRO A 1 87 ? 11.724 3.146 -12.283 1.00 88.19 87 PRO A N 1
ATOM 723 C CA . PRO A 1 87 ? 11.157 1.963 -11.652 1.00 88.19 87 PRO A CA 1
ATOM 724 C C . PRO A 1 87 ? 11.382 1.883 -10.143 1.00 88.19 87 PRO A C 1
ATOM 726 O O . PRO A 1 87 ? 10.366 1.821 -9.470 1.00 88.19 87 PRO A O 1
ATOM 729 N N . PRO A 1 88 ? 12.598 2.075 -9.583 1.00 90.44 88 PRO A N 1
ATOM 730 C CA . PRO A 1 88 ? 12.861 1.921 -8.144 1.00 90.44 88 PRO A CA 1
ATOM 731 C C . PRO A 1 88 ? 12.045 2.825 -7.198 1.00 90.44 88 PRO A C 1
ATOM 733 O O . PRO A 1 88 ? 12.157 2.714 -5.972 1.00 90.44 88 PRO A O 1
ATOM 736 N N . ILE A 1 89 ? 11.287 3.791 -7.728 1.00 89.50 89 ILE A N 1
ATOM 737 C CA . ILE A 1 89 ? 10.533 4.745 -6.918 1.00 89.50 89 ILE A CA 1
ATOM 738 C C . ILE A 1 89 ? 9.390 4.094 -6.142 1.00 89.50 89 ILE A C 1
ATOM 740 O O . ILE A 1 89 ? 9.072 4.575 -5.055 1.00 89.50 89 ILE A O 1
ATOM 744 N N . GLY A 1 90 ? 8.776 3.018 -6.646 1.00 84.75 90 GLY A N 1
ATOM 745 C CA . GLY A 1 90 ? 7.673 2.364 -5.944 1.00 84.75 90 GLY A CA 1
ATOM 746 C C . GLY A 1 90 ? 8.149 1.708 -4.650 1.00 84.75 90 GLY A C 1
ATOM 747 O O . GLY A 1 90 ? 7.525 1.907 -3.605 1.00 84.75 90 GLY A O 1
ATOM 748 N N . LEU A 1 91 ? 9.308 1.041 -4.668 1.00 86.31 91 LEU A N 1
ATOM 749 C CA . LEU A 1 91 ? 9.951 0.554 -3.441 1.00 86.31 91 LEU A CA 1
ATOM 750 C C . LEU A 1 91 ? 10.342 1.681 -2.480 1.00 86.31 91 LEU A C 1
ATOM 752 O O . LEU A 1 91 ? 10.109 1.561 -1.277 1.00 86.31 91 LEU A O 1
ATOM 756 N N . ALA A 1 92 ? 10.923 2.772 -2.985 1.00 89.06 92 ALA A N 1
ATOM 757 C CA . ALA A 1 92 ? 11.326 3.899 -2.143 1.00 89.06 92 ALA A CA 1
ATOM 758 C C . ALA A 1 92 ? 10.118 4.546 -1.444 1.00 89.06 92 ALA A C 1
ATOM 760 O O . ALA A 1 92 ? 10.150 4.788 -0.236 1.00 89.06 92 ALA A O 1
ATOM 761 N N . LEU A 1 93 ? 9.032 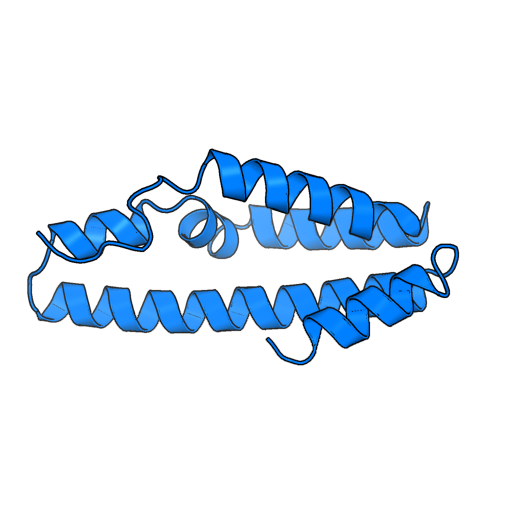4.774 -2.186 1.00 85.81 93 LEU A N 1
ATOM 762 C CA . LEU A 1 93 ? 7.781 5.302 -1.645 1.00 85.81 93 LEU A CA 1
ATOM 763 C C . LEU A 1 93 ? 7.146 4.330 -0.647 1.00 85.81 93 LEU A C 1
ATOM 765 O O . LEU A 1 93 ? 6.716 4.767 0.417 1.00 85.81 93 LEU A O 1
ATOM 769 N N . GLY A 1 94 ? 7.153 3.027 -0.942 1.00 83.50 94 GLY A N 1
ATOM 770 C CA . GLY A 1 94 ? 6.669 2.000 -0.019 1.00 83.50 94 GLY A CA 1
ATOM 771 C C . GLY A 1 94 ? 7.456 1.966 1.295 1.00 83.50 94 GLY A C 1
ATOM 772 O O . GLY A 1 94 ? 6.863 1.846 2.364 1.00 83.50 94 GLY A O 1
ATOM 773 N N . LEU A 1 95 ? 8.780 2.140 1.246 1.00 87.06 95 LEU A N 1
ATOM 774 C CA . LEU A 1 95 ? 9.618 2.241 2.444 1.00 87.06 95 LEU A CA 1
ATOM 775 C C . LEU A 1 95 ? 9.275 3.492 3.268 1.00 87.06 95 LEU A C 1
ATOM 777 O O . LEU A 1 95 ? 9.122 3.404 4.487 1.00 87.06 95 LEU A O 1
ATOM 781 N N . ILE A 1 96 ? 9.126 4.646 2.610 1.00 88.00 96 ILE A N 1
ATOM 782 C CA . ILE A 1 96 ? 8.729 5.900 3.267 1.00 88.00 96 ILE A CA 1
ATOM 783 C C . ILE A 1 96 ? 7.356 5.740 3.921 1.00 88.00 96 ILE A C 1
ATOM 785 O O . ILE A 1 96 ? 7.187 6.114 5.080 1.00 88.00 96 ILE A O 1
ATOM 789 N N . GLU A 1 97 ? 6.389 5.159 3.213 1.00 82.00 97 GLU A N 1
ATOM 790 C CA . GLU A 1 97 ? 5.063 4.876 3.755 1.00 82.00 97 GLU A CA 1
ATOM 791 C C . GLU A 1 97 ? 5.149 3.973 4.990 1.00 82.00 97 GLU A C 1
ATOM 793 O O . GLU A 1 97 ? 4.511 4.265 6.000 1.00 82.00 97 GLU A O 1
ATOM 798 N N . LEU A 1 98 ? 5.962 2.917 4.944 1.00 82.25 98 LEU A N 1
ATOM 799 C CA . LEU A 1 98 ? 6.130 1.984 6.056 1.00 82.25 98 LEU A CA 1
ATOM 800 C C . LEU A 1 98 ? 6.739 2.679 7.280 1.00 82.25 98 LEU A C 1
ATOM 802 O O . LEU A 1 98 ? 6.241 2.498 8.388 1.00 82.25 98 LEU A O 1
ATOM 806 N N . ILE A 1 99 ? 7.743 3.539 7.089 1.00 86.00 99 ILE A N 1
ATOM 807 C CA . ILE A 1 99 ? 8.325 4.355 8.166 1.00 86.00 99 ILE A CA 1
ATOM 808 C C . ILE A 1 99 ? 7.280 5.323 8.735 1.00 86.00 99 ILE A C 1
ATOM 810 O O . ILE A 1 99 ? 7.097 5.399 9.950 1.00 86.00 99 ILE A O 1
ATOM 814 N N . VAL A 1 100 ? 6.560 6.046 7.873 1.00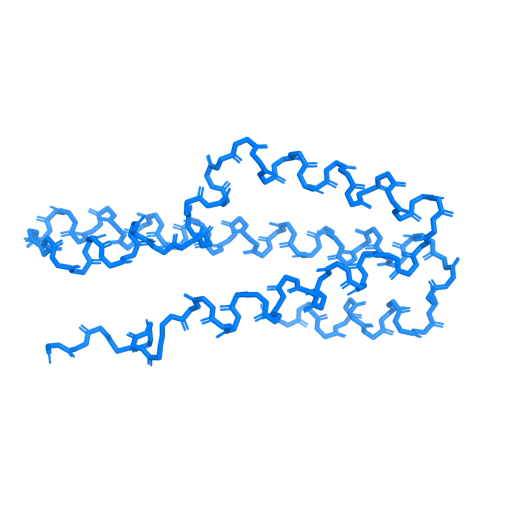 83.00 100 VAL A N 1
ATOM 815 C CA . VAL A 1 100 ? 5.534 7.014 8.288 1.00 83.00 100 VAL A CA 1
ATOM 816 C C . VAL A 1 100 ? 4.410 6.321 9.052 1.00 83.00 100 VAL A C 1
ATOM 818 O O . VAL A 1 100 ? 3.996 6.813 10.102 1.00 83.00 100 VAL A O 1
ATOM 821 N N . ASN A 1 101 ? 3.933 5.181 8.559 1.00 75.75 101 ASN A N 1
ATOM 822 C CA . ASN A 1 101 ? 2.924 4.384 9.237 1.00 75.75 101 ASN A CA 1
ATOM 823 C C . ASN A 1 101 ? 3.478 3.796 10.533 1.00 75.75 101 ASN A C 1
ATOM 825 O O . ASN A 1 101 ? 2.778 3.858 11.530 1.00 75.75 101 ASN A O 1
ATOM 829 N N . GLY A 1 102 ? 4.717 3.310 10.580 1.00 78.06 102 GLY A N 1
ATOM 830 C CA . GLY A 1 102 ? 5.336 2.808 11.810 1.00 78.06 102 GLY A CA 1
ATOM 831 C C . GLY A 1 102 ? 5.438 3.869 12.911 1.00 78.06 102 GLY A C 1
ATOM 832 O O . GLY A 1 102 ? 5.185 3.570 14.071 1.00 78.06 102 GLY A O 1
ATOM 833 N N . ILE A 1 103 ? 5.732 5.123 12.553 1.00 79.44 103 ILE A N 1
ATOM 834 C CA . ILE A 1 103 ? 5.789 6.245 13.507 1.00 79.44 103 ILE A CA 1
ATOM 835 C C . ILE A 1 103 ? 4.382 6.718 13.911 1.00 79.44 103 ILE A C 1
ATOM 837 O O . ILE A 1 103 ? 4.155 7.084 15.063 1.00 79.44 103 ILE A O 1
ATOM 841 N N . LYS A 1 104 ? 3.432 6.759 12.966 1.00 71.94 104 LYS A N 1
ATOM 842 C CA . LYS A 1 104 ? 2.068 7.280 13.200 1.00 71.94 104 LYS A CA 1
ATOM 843 C C . LYS A 1 104 ? 1.098 6.248 13.763 1.00 71.94 104 LYS A C 1
ATOM 845 O O . LYS A 1 104 ? 0.042 6.617 14.279 1.00 71.94 104 LYS A O 1
ATOM 850 N N . THR A 1 105 ? 1.414 4.969 13.631 1.00 65.44 105 THR A N 1
ATOM 851 C CA . THR A 1 105 ? 0.651 3.883 14.233 1.00 65.44 105 THR A CA 1
ATOM 852 C C . THR A 1 105 ? 1.019 3.871 15.707 1.00 65.44 105 THR A C 1
ATOM 854 O O . THR A 1 105 ? 2.132 3.518 16.077 1.00 65.44 105 THR A O 1
ATOM 857 N N . ASN A 1 106 ? 0.099 4.348 16.548 1.00 57.84 106 ASN A N 1
ATOM 858 C CA . ASN A 1 106 ? 0.301 4.417 17.993 1.00 57.84 106 ASN A CA 1
ATOM 859 C C . ASN A 1 106 ? 0.766 3.053 18.534 1.00 57.84 106 ASN A C 1
ATOM 861 O O . ASN A 1 106 ? 0.254 2.016 18.102 1.00 57.84 106 ASN A O 1
ATOM 865 N N . ALA A 1 107 ? 1.664 3.065 19.527 1.00 54.56 107 ALA A N 1
ATOM 866 C CA . ALA A 1 107 ? 2.153 1.869 20.233 1.00 54.56 107 ALA A CA 1
ATOM 867 C C . ALA A 1 107 ? 1.022 0.994 20.816 1.00 54.56 107 ALA A C 1
ATOM 869 O O . ALA A 1 107 ? 1.214 -0.173 21.125 1.00 54.56 107 ALA A O 1
ATOM 870 N N . ASP A 1 108 ? -0.173 1.570 20.919 1.00 53.28 108 ASP A N 1
ATOM 871 C CA . ASP A 1 108 ? -1.383 0.958 21.442 1.00 53.28 108 ASP A CA 1
ATOM 872 C C . ASP A 1 108 ? -2.315 0.397 20.343 1.00 53.28 108 ASP A C 1
ATOM 874 O O . ASP A 1 108 ? -3.430 -0.026 20.627 1.00 53.28 108 ASP A O 1
ATOM 878 N N . SER A 1 109 ? -1.919 0.418 19.065 1.00 51.59 109 SER A N 1
ATOM 879 C CA . SER A 1 109 ? -2.757 -0.053 17.942 1.00 51.59 109 SER A CA 1
ATOM 880 C C . SER A 1 109 ? -3.123 -1.541 18.019 1.00 51.59 109 SER A C 1
ATOM 882 O O . SER A 1 109 ? -4.227 -1.896 17.609 1.00 51.59 109 SER A O 1
ATOM 884 N N . ASP A 1 110 ? -2.255 -2.360 18.620 1.00 56.28 110 ASP A N 1
ATOM 885 C CA . ASP A 1 110 ? -2.466 -3.798 18.843 1.00 56.28 110 ASP A CA 1
ATOM 886 C C . ASP A 1 110 ? -3.167 -4.120 20.174 1.00 56.28 110 ASP A C 1
ATOM 888 O O . ASP A 1 110 ? -3.574 -5.259 20.401 1.00 56.28 110 ASP A O 1
ATOM 892 N N . ASN A 1 111 ? -3.368 -3.130 21.050 1.00 52.19 111 ASN A N 1
ATOM 893 C CA . ASN A 1 111 ? -4.064 -3.328 22.317 1.00 52.19 111 ASN A CA 1
ATOM 894 C C . ASN A 1 111 ? -5.515 -2.849 22.200 1.00 52.19 111 ASN A C 1
ATOM 896 O O . ASN A 1 111 ? -5.835 -1.668 22.334 1.00 52.19 111 ASN A O 1
ATOM 900 N N . LEU A 1 112 ? -6.431 -3.771 21.909 1.00 53.28 112 LEU A N 1
ATOM 901 C CA . LEU A 1 112 ? -7.875 -3.505 21.980 1.00 53.28 112 LEU A CA 1
ATOM 902 C C . LEU A 1 112 ? -8.431 -3.677 23.405 1.00 53.28 112 LEU A C 1
ATOM 904 O O . LEU A 1 112 ? -9.637 -3.559 23.608 1.00 53.28 112 LEU A O 1
ATOM 908 N N . GLN A 1 113 ? -7.580 -3.965 24.395 1.00 43.59 113 GLN A N 1
ATOM 909 C CA . GLN A 1 113 ? -8.004 -4.230 25.766 1.00 43.59 113 GLN A CA 1
ATOM 910 C C . GLN A 1 113 ? -7.765 -3.017 26.677 1.00 43.59 113 GLN A C 1
ATOM 912 O O . GLN A 1 113 ? -6.638 -2.569 26.825 1.00 43.59 113 GLN A O 1
ATOM 917 N N . LYS A 1 114 ? -8.894 -2.530 27.218 1.00 39.84 114 LYS A N 1
ATOM 918 C CA . LYS A 1 114 ? -9.142 -1.624 28.361 1.00 39.84 114 LYS A CA 1
ATOM 919 C C . LYS A 1 114 ? -8.020 -0.727 28.881 1.00 39.84 114 LYS A C 1
ATOM 921 O O . LYS A 1 114 ? -7.071 -1.248 29.498 1.00 39.84 114 LYS A O 1
#

pLDDT: mean 85.54, std 11.45, range [39.84, 95.12]

Secondary structure (DSSP, 8-state):
-THHHHHHHHHHHSTT-HHHHHHHHHHHHHHHHHHHHHHHHHHHHHHHTT-HHHHHHHHH-HHHHHHTSHHHHHHHHHHHHHHHHSTTHHHHHHHHHHHHHHHHS-TTTT----

Foldseek 3Di:
DVCLVVLVVQCVVVVQDLPSLVVNLVVVLVVLVVVLVVLVVVLVVCVVVVVVPLNCLSCVQPSNVCSVDVVVVVVSVVLSVVCVVGVNVSVVVVVVVVVVNVVRCDPCVPPPDD